Protein AF-A0A3N5NE00-F1 (afdb_monomer)

Solvent-accessible surface area (backbone atoms only — not comparable to full-atom values): 6189 Å² total; per-residue (Å²): 75,36,33,49,31,35,40,24,21,35,95,87,64,49,77,67,48,72,54,71,51,77,25,87,43,70,67,52,38,57,53,45,51,55,49,60,69,65,36,59,68,59,32,58,74,59,62,31,51,66,44,77,38,76,94,68,38,46,44,42,49,76,44,86,46,63,55,96,91,61,56,55,30,37,43,35,44,40,86,89,49,75,46,78,43,73,70,85,56,67,68,56,53,58,49,51,52,56,50,47,76,70,36,75,92,73,104

Sequence (107 aa):
MYTAKFVYRNESGKRIGTSSETYNSVEGYQTGIAAVISNMANIASHQGKVKHLPDTDLFSVTLKCHDKEGELYFLSLARDRITLSSYSDDGIRNMVERWTDSEPALV

Mean predicted aligned error: 4.24 Å

pLDDT: mean 94.71, std 4.02, range [66.25, 98.44]

Secondary structure (DSSP, 8-state):
-EEEEEEEE-TT--EEEEEEEEESSHHHHHHHHHHHHT-HHHHHHHTSEEEE-GGG-EEEEEEEEE-SS--EEEEEEETTEEEEES---HHHHHHHHHHHHH-GGG-

Foldseek 3Di:
DKKWKKFFAAPVRDTQDIDIDDDPDPVCVVVVVVVVQPPVVVCVVSNGHMDIDPVPMKDKDKDWDADPVGQTWIWIDMDQDIDIDRDDDVVVVVVVVVVLVVDPVND

Nearest PDB structures (foldseek):
  2j3w-assembly1_C  TM=2.068E-01  e=1.007E+00  Mus musculus
  9asp-assembly1_B  TM=2.207E-01  e=2.683E+00  Homo sapiens
  8jx3-assembly1_F  TM=2.278E-01  e=6.752E+00  Staphylococcus aureus

Radius of gyration: 19.29 Å; Cα contacts (8 Å, |Δi|>4): 161; chains: 1; bounding box: 42×23×48 Å

Structure (mmCIF, N/CA/C/O backbone):
data_AF-A0A3N5NE00-F1
#
_entry.id   AF-A0A3N5NE00-F1
#
loop_
_atom_site.group_PDB
_atom_site.id
_atom_site.type_symbol
_atom_site.label_atom_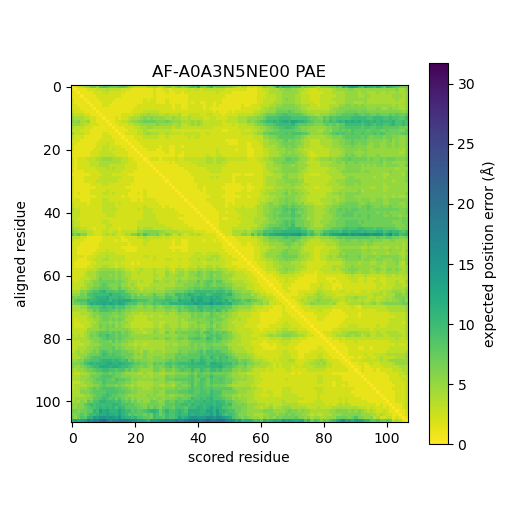id
_atom_site.label_alt_id
_atom_site.label_comp_id
_atom_site.label_asym_id
_atom_site.label_entity_id
_atom_site.label_seq_id
_atom_site.pdbx_PDB_ins_code
_atom_site.Cartn_x
_atom_site.Cartn_y
_atom_site.Cartn_z
_atom_site.occupancy
_atom_site.B_iso_or_equiv
_atom_site.auth_seq_id
_atom_site.auth_comp_id
_atom_site.auth_asym_id
_atom_site.auth_atom_id
_atom_site.pdbx_PDB_model_num
ATOM 1 N N . MET A 1 1 ? -2.641 6.438 3.137 1.00 90.75 1 MET A N 1
ATOM 2 C CA . MET A 1 1 ? -1.267 6.488 2.598 1.00 90.75 1 MET A CA 1
ATOM 3 C C . MET A 1 1 ? -1.133 5.410 1.536 1.00 90.75 1 MET A C 1
ATOM 5 O O . MET A 1 1 ? -1.615 4.304 1.760 1.00 90.75 1 MET A O 1
ATOM 9 N N . TYR A 1 2 ? -0.518 5.735 0.401 1.00 95.00 2 TYR A N 1
ATOM 10 C CA . TYR A 1 2 ? -0.359 4.843 -0.750 1.00 95.00 2 TYR A CA 1
ATOM 11 C C . TYR A 1 2 ? 1.122 4.779 -1.118 1.00 95.00 2 TYR A C 1
ATOM 13 O O . TYR A 1 2 ? 1.688 5.801 -1.490 1.00 95.00 2 TYR A O 1
ATOM 21 N N . THR A 1 3 ? 1.763 3.619 -1.012 1.00 97.19 3 THR A N 1
ATOM 22 C CA . THR A 1 3 ? 3.176 3.444 -1.365 1.00 97.19 3 THR A CA 1
ATOM 23 C C . THR A 1 3 ? 3.301 2.550 -2.588 1.00 97.19 3 THR A C 1
ATOM 25 O O . THR A 1 3 ? 3.074 1.343 -2.498 1.00 97.19 3 THR A O 1
ATOM 28 N N . ALA A 1 4 ? 3.717 3.143 -3.706 1.00 97.94 4 ALA A N 1
ATOM 29 C CA . ALA A 1 4 ? 4.003 2.433 -4.944 1.00 97.94 4 ALA A CA 1
ATOM 30 C C . ALA A 1 4 ? 5.423 1.848 -4.922 1.00 97.94 4 ALA A C 1
ATOM 32 O O . ALA A 1 4 ? 6.372 2.509 -4.481 1.00 97.94 4 ALA A O 1
ATOM 33 N N . LYS A 1 5 ? 5.589 0.615 -5.403 1.00 98.12 5 LYS A N 1
ATOM 34 C CA . LYS A 1 5 ? 6.880 -0.074 -5.520 1.00 98.12 5 LYS A CA 1
ATOM 35 C C . LYS A 1 5 ? 7.264 -0.270 -6.979 1.00 98.12 5 LYS A C 1
ATOM 37 O O . LYS A 1 5 ? 6.462 -0.702 -7.804 1.00 98.12 5 LYS A O 1
ATOM 42 N N . PHE A 1 6 ? 8.530 -0.021 -7.291 1.00 98.31 6 PHE A N 1
ATOM 43 C CA . PHE A 1 6 ? 9.060 -0.154 -8.641 1.00 98.31 6 PHE A CA 1
ATOM 44 C C . PHE A 1 6 ? 10.331 -0.989 -8.646 1.00 98.31 6 PHE A C 1
ATOM 46 O O . PHE A 1 6 ? 11.130 -0.978 -7.705 1.00 98.31 6 PHE A O 1
ATOM 53 N N . VAL A 1 7 ? 10.540 -1.691 -9.753 1.00 97.94 7 VAL A N 1
ATOM 54 C CA . VAL A 1 7 ? 11.758 -2.447 -10.020 1.00 97.94 7 VAL A CA 1
ATOM 55 C C . VAL A 1 7 ? 12.343 -2.026 -11.356 1.00 97.94 7 VAL A C 1
ATOM 57 O O . VAL A 1 7 ? 11.618 -1.868 -12.334 1.00 97.94 7 VAL A O 1
ATOM 60 N N . TYR A 1 8 ? 13.663 -1.895 -11.400 1.00 97.81 8 TYR A N 1
ATOM 61 C CA . TYR A 1 8 ? 14.417 -1.705 -12.632 1.00 97.81 8 TYR A CA 1
ATOM 62 C C . TYR A 1 8 ? 15.047 -3.037 -13.021 1.00 97.81 8 TYR A C 1
ATOM 64 O O . TYR A 1 8 ? 15.645 -3.720 -12.177 1.00 97.81 8 TYR A O 1
ATOM 72 N N . ARG A 1 9 ? 14.892 -3.435 -14.285 1.00 96.94 9 ARG A N 1
ATOM 73 C CA . ARG A 1 9 ? 15.423 -4.692 -14.827 1.00 96.94 9 ARG A CA 1
ATOM 74 C C . ARG A 1 9 ? 16.237 -4.450 -16.089 1.00 96.94 9 ARG A C 1
ATOM 76 O O . ARG A 1 9 ? 15.874 -3.606 -16.901 1.00 96.94 9 ARG A O 1
ATOM 83 N N . ASN A 1 10 ? 17.314 -5.205 -16.257 1.00 94.94 10 ASN A N 1
ATOM 84 C CA . ASN A 1 10 ? 18.101 -5.178 -17.489 1.00 94.94 10 ASN A CA 1
ATOM 85 C C . ASN A 1 10 ? 17.404 -5.978 -18.611 1.00 94.94 10 ASN A C 1
ATOM 87 O O . ASN A 1 10 ? 16.320 -6.535 -18.421 1.00 94.94 10 ASN A O 1
ATOM 91 N N . GLU A 1 11 ? 18.054 -6.080 -19.771 1.00 93.25 11 GLU A N 1
ATOM 92 C CA . GLU A 1 11 ? 17.539 -6.820 -20.932 1.00 93.25 11 GLU A CA 1
ATOM 93 C C . GLU A 1 11 ? 17.335 -8.318 -20.670 1.00 93.25 11 GLU A C 1
ATOM 95 O O . GLU A 1 11 ? 16.397 -8.904 -21.202 1.00 93.25 11 GLU A O 1
ATOM 100 N N . SER A 1 12 ? 18.139 -8.930 -19.792 1.00 94.12 12 SER A N 1
ATOM 101 C CA . SER A 1 12 ? 17.963 -10.332 -19.386 1.00 94.12 12 SER A CA 1
ATOM 102 C C . SER A 1 12 ? 16.884 -10.537 -18.315 1.00 94.12 12 SER A C 1
ATOM 104 O O . SER A 1 12 ? 16.683 -11.652 -17.838 1.00 94.12 12 SER A O 1
ATOM 106 N N . GLY A 1 13 ? 16.191 -9.472 -17.898 1.00 93.31 13 GLY A N 1
ATOM 107 C CA . GLY A 1 13 ? 15.158 -9.512 -16.864 1.00 93.31 13 GLY A CA 1
ATOM 108 C C . GLY A 1 13 ? 15.694 -9.549 -15.429 1.00 93.31 13 GLY A C 1
ATOM 109 O O . GLY A 1 13 ? 14.900 -9.565 -14.479 1.00 93.31 13 GLY A O 1
ATOM 110 N N . LYS A 1 14 ? 17.015 -9.510 -15.226 1.00 96.00 14 LYS A N 1
ATOM 111 C CA . LYS A 1 14 ? 17.639 -9.418 -13.901 1.00 96.00 14 LYS A CA 1
ATOM 112 C C . LYS A 1 14 ? 17.293 -8.076 -13.261 1.00 96.00 14 LYS A C 1
ATOM 114 O O . LYS A 1 14 ? 17.400 -7.028 -13.891 1.00 96.00 14 LYS A O 1
ATOM 119 N N . ARG A 1 15 ? 16.915 -8.101 -11.979 1.00 96.88 15 ARG A N 1
ATOM 120 C CA . ARG A 1 15 ? 16.733 -6.887 -11.172 1.00 96.88 15 ARG A CA 1
ATOM 121 C C . ARG A 1 15 ? 18.074 -6.173 -10.989 1.00 96.88 15 ARG A C 1
ATOM 123 O O . ARG A 1 15 ? 19.021 -6.778 -10.494 1.00 96.88 15 ARG A O 1
ATOM 130 N N . ILE A 1 16 ? 18.105 -4.890 -11.328 1.00 96.69 16 ILE A N 1
ATOM 131 C CA . ILE A 1 16 ? 19.278 -4.007 -11.217 1.00 96.69 16 ILE A CA 1
ATOM 132 C C . ILE A 1 16 ? 19.024 -2.783 -10.328 1.00 96.69 16 ILE A C 1
ATOM 134 O O . ILE A 1 16 ? 19.957 -2.068 -9.989 1.00 96.69 16 ILE A O 1
ATOM 138 N N . GLY A 1 17 ? 17.777 -2.557 -9.907 1.00 96.31 17 GLY A N 1
ATOM 139 C CA . GLY A 1 17 ? 17.431 -1.479 -8.986 1.00 96.31 17 GLY A CA 1
ATOM 140 C C . GLY A 1 17 ? 15.989 -1.560 -8.501 1.00 96.31 17 GLY A C 1
ATOM 141 O O . GLY A 1 17 ? 15.192 -2.360 -9.002 1.00 96.31 17 GLY A O 1
ATOM 142 N N . THR A 1 18 ? 15.659 -0.722 -7.524 1.00 97.25 18 THR A N 1
ATOM 143 C CA . THR A 1 18 ? 14.307 -0.553 -6.976 1.00 97.25 18 THR A CA 1
ATOM 144 C C . THR A 1 18 ? 14.096 0.895 -6.565 1.00 97.25 18 THR A C 1
ATOM 146 O O . THR A 1 18 ? 15.036 1.534 -6.101 1.00 97.25 18 THR A O 1
ATOM 149 N N . SER A 1 19 ? 12.861 1.377 -6.645 1.00 96.88 19 SER A N 1
ATOM 150 C CA . SER A 1 19 ? 12.443 2.633 -6.019 1.00 96.88 19 SER A CA 1
ATOM 151 C C . SER A 1 19 ? 11.066 2.467 -5.382 1.00 96.88 19 SER A C 1
ATOM 153 O O . SER A 1 19 ? 10.350 1.494 -5.637 1.00 96.88 19 SER A O 1
ATOM 155 N N . SER A 1 20 ? 10.696 3.407 -4.519 1.00 97.56 20 SER A N 1
ATOM 156 C CA . SER A 1 20 ? 9.341 3.502 -3.990 1.00 97.56 20 SER A CA 1
ATOM 157 C C . SER A 1 20 ? 8.966 4.947 -3.744 1.00 97.56 20 SER A C 1
ATOM 159 O O . SER A 1 20 ? 9.816 5.720 -3.311 1.00 97.56 20 SER A O 1
ATOM 161 N N . GLU A 1 21 ? 7.698 5.271 -3.949 1.00 97.50 21 GLU A N 1
ATOM 162 C CA . GLU A 1 21 ? 7.149 6.599 -3.686 1.00 97.50 21 GLU A CA 1
ATOM 163 C C . GLU A 1 21 ? 5.891 6.486 -2.837 1.00 97.50 21 GLU A C 1
ATOM 165 O O . GLU A 1 21 ? 5.156 5.502 -2.935 1.00 97.50 21 GLU A O 1
ATOM 170 N N . THR A 1 22 ? 5.664 7.487 -1.990 1.00 97.25 22 THR A N 1
ATOM 171 C CA . THR A 1 22 ? 4.522 7.535 -1.079 1.00 97.25 22 THR A CA 1
ATOM 172 C C . THR A 1 22 ? 3.654 8.737 -1.404 1.00 97.25 22 THR A C 1
ATOM 174 O O . THR A 1 22 ? 4.147 9.856 -1.527 1.00 97.25 22 THR A O 1
ATOM 177 N N . TYR A 1 23 ? 2.350 8.500 -1.477 1.00 96.69 23 TYR A N 1
ATOM 178 C CA . TYR A 1 23 ? 1.340 9.482 -1.825 1.00 96.69 23 TYR A CA 1
ATOM 179 C C . TYR A 1 23 ? 0.245 9.541 -0.761 1.00 96.69 23 TYR A C 1
ATOM 181 O O . TYR A 1 23 ? -0.081 8.554 -0.087 1.00 96.69 23 TYR A O 1
ATOM 189 N N . ASN A 1 24 ? -0.361 10.720 -0.646 1.00 94.75 24 ASN A N 1
ATOM 190 C CA . ASN A 1 24 ? -1.424 10.994 0.319 1.00 94.75 24 ASN A CA 1
ATOM 191 C C . ASN A 1 24 ? -2.834 10.880 -0.287 1.00 94.75 24 ASN A C 1
ATOM 193 O O . ASN A 1 24 ? -3.811 10.981 0.448 1.00 94.75 24 ASN A O 1
ATOM 197 N N . SER A 1 25 ? -2.954 10.616 -1.592 1.00 94.56 25 SER A N 1
ATOM 198 C CA . SER A 1 25 ? -4.228 10.407 -2.291 1.00 94.56 25 SER A CA 1
ATOM 199 C C . SER A 1 25 ? -4.121 9.306 -3.352 1.00 94.56 25 SER A C 1
ATOM 201 O O . SER A 1 25 ? -3.029 9.017 -3.845 1.00 94.56 25 SER A O 1
ATOM 203 N N . VAL A 1 26 ? -5.264 8.711 -3.716 1.00 94.56 26 VAL A N 1
ATOM 204 C CA . VAL A 1 26 ? -5.359 7.716 -4.804 1.00 94.56 26 VAL A CA 1
ATOM 205 C C . VAL A 1 26 ? -4.965 8.339 -6.142 1.00 94.56 26 VAL A C 1
ATOM 207 O O . VAL A 1 26 ? -4.203 7.748 -6.899 1.00 94.56 26 VAL A O 1
ATOM 210 N N . GLU A 1 27 ? -5.443 9.552 -6.416 1.00 97.50 27 GLU A N 1
ATOM 211 C CA . GLU A 1 27 ? -5.129 10.287 -7.645 1.00 97.50 27 GLU A CA 1
ATOM 212 C C . GLU A 1 27 ? -3.626 10.579 -7.763 1.00 97.50 27 GLU A C 1
ATOM 214 O O . GLU A 1 27 ? -3.022 10.350 -8.813 1.00 97.50 27 GLU A O 1
ATOM 219 N N . GLY A 1 28 ? -2.999 11.022 -6.664 1.00 97.50 28 GLY A N 1
ATOM 220 C CA . GLY A 1 28 ? -1.557 11.247 -6.602 1.00 97.50 28 GLY A CA 1
ATOM 221 C C . 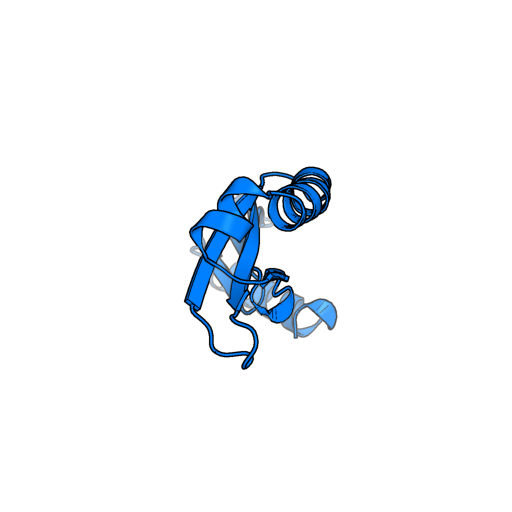GLY A 1 28 ? -0.769 9.954 -6.796 1.00 97.50 28 GLY A C 1
ATOM 222 O O . GLY A 1 28 ? 0.231 9.955 -7.504 1.00 97.50 28 GLY A O 1
ATOM 223 N N . TYR A 1 29 ? -1.257 8.841 -6.244 1.00 97.75 29 TYR A N 1
ATOM 224 C CA . TYR A 1 29 ? -0.695 7.511 -6.472 1.00 97.75 29 TYR A CA 1
ATOM 225 C C . TYR A 1 29 ? -0.745 7.099 -7.948 1.00 97.75 29 TYR A C 1
ATOM 227 O O . TYR A 1 29 ? 0.281 6.719 -8.511 1.00 97.75 29 TYR A O 1
ATOM 235 N N . GLN A 1 30 ? -1.898 7.238 -8.603 1.00 97.56 30 GLN A N 1
ATOM 236 C CA . GLN A 1 30 ? -2.056 6.882 -10.015 1.00 97.56 30 GLN A CA 1
ATOM 237 C C . GLN A 1 30 ? -1.186 7.760 -10.926 1.00 97.56 30 GLN A C 1
ATOM 239 O O . GLN A 1 30 ? -0.450 7.250 -11.774 1.00 97.56 30 GLN A O 1
ATOM 244 N N . THR A 1 31 ? -1.224 9.077 -10.718 1.00 98.25 31 THR A N 1
ATOM 245 C CA . THR A 1 31 ? -0.457 10.041 -11.521 1.00 98.25 31 THR A CA 1
ATOM 246 C C . THR A 1 31 ? 1.046 9.903 -11.278 1.00 98.25 31 THR A C 1
ATOM 248 O O . THR A 1 31 ? 1.839 9.928 -12.218 1.00 98.25 31 THR A O 1
ATOM 251 N N . GLY A 1 32 ? 1.450 9.703 -10.023 1.00 98.06 32 GLY A N 1
ATOM 252 C CA . GLY A 1 32 ? 2.841 9.512 -9.631 1.00 98.06 32 GLY A CA 1
ATOM 253 C C . GLY A 1 32 ? 3.454 8.242 -10.217 1.00 98.06 32 GLY A C 1
ATOM 254 O O . GLY A 1 32 ? 4.561 8.292 -10.745 1.00 98.06 32 GLY A O 1
ATOM 255 N N . ILE A 1 33 ? 2.710 7.128 -10.252 1.00 98.44 33 ILE A N 1
ATOM 256 C CA . ILE A 1 33 ? 3.148 5.907 -10.948 1.00 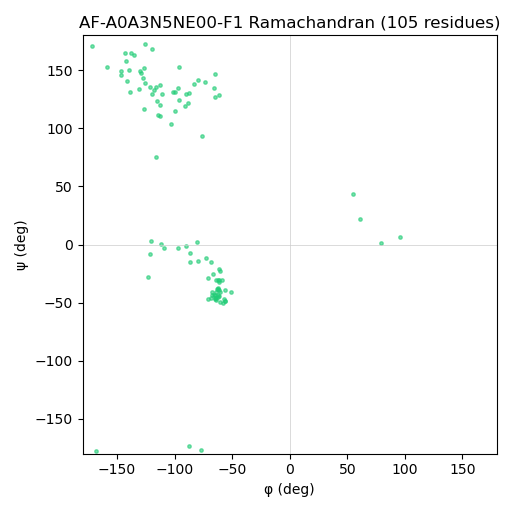98.44 33 ILE A CA 1
ATOM 257 C C . ILE A 1 33 ? 3.467 6.190 -12.417 1.00 98.44 33 ILE A C 1
ATOM 259 O O . ILE A 1 33 ? 4.536 5.802 -12.896 1.00 98.44 33 ILE A O 1
ATOM 263 N N . ALA A 1 34 ? 2.572 6.882 -13.127 1.00 98.25 34 ALA A N 1
ATOM 264 C CA . ALA A 1 34 ? 2.796 7.239 -14.526 1.00 98.25 34 ALA A CA 1
ATOM 265 C C . ALA A 1 34 ? 4.033 8.140 -14.696 1.00 98.25 34 ALA A C 1
ATOM 267 O O . ALA A 1 34 ? 4.822 7.941 -15.627 1.00 98.25 34 ALA A O 1
ATOM 268 N N . ALA A 1 35 ? 4.244 9.081 -13.770 1.00 98.06 35 ALA A N 1
ATOM 269 C CA . ALA A 1 35 ? 5.408 9.961 -13.763 1.00 98.06 35 ALA A CA 1
ATOM 270 C C . ALA A 1 35 ? 6.723 9.192 -13.545 1.00 98.06 35 ALA A C 1
ATOM 272 O O . ALA A 1 35 ? 7.676 9.394 -14.298 1.00 98.06 35 ALA A O 1
ATOM 273 N N . VAL A 1 36 ? 6.773 8.265 -12.581 1.00 97.56 36 VAL A N 1
ATOM 274 C CA . VAL A 1 36 ? 7.955 7.421 -12.322 1.00 97.56 36 VAL A CA 1
ATOM 275 C C . VAL A 1 36 ? 8.276 6.541 -13.523 1.00 97.56 36 VAL A C 1
ATOM 277 O O . VAL A 1 36 ? 9.434 6.458 -13.931 1.00 97.56 36 VAL A O 1
ATOM 280 N N . ILE A 1 37 ? 7.259 5.910 -14.118 1.00 97.25 37 ILE A N 1
ATOM 281 C CA . ILE A 1 37 ? 7.434 5.062 -15.305 1.00 97.25 37 ILE A CA 1
ATOM 282 C C . ILE A 1 37 ? 7.986 5.866 -16.489 1.00 97.25 37 ILE A C 1
ATOM 284 O O . ILE A 1 37 ? 8.749 5.330 -17.288 1.00 97.25 37 ILE A O 1
ATOM 288 N N . SER A 1 38 ? 7.641 7.149 -16.583 1.00 97.38 38 SER A N 1
ATOM 289 C CA . SER A 1 38 ? 8.082 8.041 -17.661 1.00 97.38 38 SER A CA 1
ATOM 290 C C . SER A 1 38 ? 9.393 8.778 -17.350 1.00 97.38 38 SER A C 1
ATOM 292 O O . SER A 1 38 ? 9.879 9.550 -18.179 1.00 97.38 38 SER A O 1
ATOM 294 N N . ASN A 1 39 ? 9.991 8.572 -16.170 1.00 97.12 39 ASN A N 1
ATOM 295 C CA . ASN A 1 39 ? 11.197 9.282 -15.755 1.00 97.12 39 ASN A CA 1
ATOM 296 C C . ASN A 1 39 ? 12.445 8.728 -16.462 1.00 97.12 39 ASN A C 1
ATOM 298 O O . ASN A 1 39 ? 13.111 7.798 -15.993 1.00 97.12 39 ASN A O 1
ATOM 302 N N . MET A 1 40 ? 12.793 9.356 -17.585 1.00 95.88 40 MET A N 1
ATOM 303 C CA . MET A 1 40 ? 13.926 8.944 -18.410 1.00 95.88 40 MET A CA 1
ATOM 304 C C . MET A 1 40 ? 15.285 9.066 -17.716 1.00 95.88 40 MET A C 1
ATOM 306 O O . MET A 1 40 ? 16.170 8.256 -17.988 1.00 95.88 40 MET A O 1
ATOM 310 N N . ALA A 1 41 ? 15.457 10.027 -16.804 1.00 96.50 41 ALA A N 1
ATOM 311 C CA . ALA A 1 41 ? 16.711 10.192 -16.071 1.00 96.50 41 ALA A CA 1
ATOM 312 C C . ALA A 1 41 ? 16.971 8.996 -15.142 1.00 96.50 41 ALA A C 1
ATOM 314 O O . ALA A 1 41 ? 18.077 8.450 -15.129 1.00 96.50 41 ALA A O 1
ATOM 315 N N . ASN A 1 42 ? 15.940 8.529 -14.433 1.00 94.25 42 ASN A N 1
ATOM 316 C CA . ASN A 1 42 ? 16.038 7.344 -13.580 1.00 94.25 42 ASN A CA 1
ATOM 317 C C . ASN A 1 42 ? 16.251 6.071 -14.411 1.00 94.25 42 ASN A C 1
ATOM 319 O O . ASN A 1 42 ? 17.112 5.259 -14.078 1.00 94.25 42 ASN A O 1
ATOM 323 N N . ILE A 1 43 ? 15.515 5.916 -15.517 1.00 94.94 43 ILE A N 1
ATOM 324 C CA . ILE A 1 43 ? 15.666 4.788 -16.455 1.00 94.94 43 ILE A CA 1
ATOM 325 C C . ILE A 1 43 ? 17.104 4.696 -16.981 1.00 94.94 43 ILE A C 1
ATOM 327 O O . ILE A 1 43 ? 17.714 3.626 -16.924 1.00 94.94 43 ILE A O 1
ATOM 331 N N . ALA A 1 44 ? 17.668 5.816 -17.445 1.00 94.81 44 ALA A N 1
ATOM 332 C CA . ALA A 1 44 ? 19.039 5.878 -17.945 1.00 94.81 44 ALA A CA 1
ATOM 333 C C . ALA A 1 44 ? 20.067 5.589 -16.841 1.00 94.81 44 ALA A C 1
ATOM 335 O O . ALA A 1 44 ? 20.987 4.802 -17.053 1.00 94.81 44 ALA A O 1
ATOM 336 N N . SER A 1 45 ? 19.874 6.159 -15.647 1.00 95.69 45 SER A N 1
ATOM 337 C CA . SER A 1 45 ? 20.768 5.953 -14.498 1.00 95.69 45 SER A CA 1
ATOM 338 C C . SER A 1 45 ? 20.805 4.494 -14.046 1.00 95.69 45 SER A C 1
ATOM 340 O O . SER A 1 45 ? 21.864 3.975 -13.700 1.00 95.69 45 SER A O 1
ATOM 342 N N . HIS A 1 46 ? 19.662 3.807 -14.085 1.00 94.75 46 HIS A N 1
ATOM 343 C CA . HIS A 1 46 ? 19.590 2.386 -13.766 1.00 94.75 46 HIS A CA 1
ATOM 344 C C . HIS A 1 46 ? 20.039 1.478 -14.914 1.00 94.75 46 HIS A C 1
ATOM 346 O O . HIS A 1 46 ? 20.276 0.305 -14.652 1.00 94.75 46 HIS A O 1
ATOM 352 N N . GLN A 1 47 ? 20.165 1.981 -16.148 1.00 92.88 47 GLN A N 1
ATOM 353 C CA . GLN A 1 47 ? 20.481 1.191 -17.347 1.00 92.88 47 GLN A CA 1
ATOM 354 C C . GLN A 1 47 ? 19.498 0.026 -17.563 1.00 92.88 47 GLN A C 1
ATOM 356 O O . GLN A 1 47 ? 19.880 -1.107 -17.862 1.00 92.88 47 GLN A O 1
ATOM 361 N N . GLY A 1 48 ? 18.202 0.285 -17.379 1.00 91.19 48 GLY A N 1
ATOM 362 C CA . GLY A 1 48 ? 17.187 -0.746 -17.564 1.00 91.19 48 GLY A CA 1
ATOM 363 C C . GLY A 1 48 ? 15.764 -0.224 -17.583 1.00 91.19 48 GLY A C 1
ATOM 364 O O . GLY A 1 48 ? 15.509 0.971 -17.496 1.00 91.19 48 GLY A O 1
ATOM 365 N N . LYS A 1 49 ? 14.815 -1.150 -17.701 1.00 95.44 49 LYS A N 1
ATOM 366 C CA . LYS A 1 49 ? 13.386 -0.855 -17.789 1.00 95.44 49 LYS A CA 1
ATOM 367 C C . LYS A 1 49 ? 12.769 -0.827 -16.400 1.00 95.44 49 LYS A C 1
ATOM 369 O O . LYS A 1 49 ? 12.935 -1.774 -15.628 1.00 95.44 49 LYS A O 1
ATOM 374 N N . VAL A 1 50 ? 12.037 0.240 -16.110 1.00 97.69 50 VAL A N 1
ATOM 375 C CA . VAL A 1 50 ? 11.221 0.359 -14.903 1.00 97.69 50 VAL A CA 1
ATOM 376 C C . VAL A 1 50 ? 9.908 -0.406 -15.072 1.00 97.69 50 VAL A C 1
ATOM 378 O O . VAL A 1 50 ? 9.310 -0.419 -16.147 1.00 97.69 50 VAL A O 1
ATOM 381 N N . LYS A 1 51 ? 9.457 -1.061 -14.004 1.00 97.12 51 LYS A N 1
ATOM 382 C CA . LYS A 1 51 ? 8.144 -1.701 -13.909 1.00 97.12 51 LYS A CA 1
ATOM 383 C C . LYS A 1 51 ? 7.547 -1.427 -12.532 1.00 97.12 51 LYS A C 1
ATOM 385 O O . LYS A 1 51 ? 8.215 -1.639 -11.520 1.00 97.12 51 LYS A O 1
ATOM 390 N N . HIS A 1 52 ? 6.291 -0.997 -12.507 1.00 98.19 52 HIS A N 1
ATOM 391 C CA . HIS A 1 52 ? 5.483 -0.906 -11.290 1.00 98.19 52 HIS A CA 1
ATOM 392 C C . HIS A 1 52 ? 5.054 -2.305 -10.815 1.00 98.19 52 HIS A C 1
ATOM 394 O O . HIS A 1 52 ? 4.751 -3.181 -11.630 1.00 98.19 52 HIS A O 1
ATOM 400 N N . LEU A 1 53 ? 5.089 -2.532 -9.502 1.00 97.31 53 LEU A N 1
ATOM 401 C CA . LEU A 1 53 ? 4.779 -3.803 -8.848 1.00 97.31 53 LEU A CA 1
ATOM 402 C C . LEU A 1 53 ? 3.544 -3.663 -7.937 1.00 97.31 53 LEU A C 1
ATOM 404 O O . LEU A 1 53 ? 3.700 -3.660 -6.712 1.00 97.31 53 LEU A O 1
ATOM 408 N N . PRO A 1 54 ? 2.323 -3.606 -8.505 1.00 94.94 54 PRO A N 1
ATOM 409 C CA . PRO A 1 54 ? 1.091 -3.369 -7.745 1.00 94.94 54 PRO A CA 1
ATOM 410 C C . PRO A 1 54 ? 0.847 -4.417 -6.652 1.00 94.94 54 PRO A C 1
ATOM 412 O O . PRO A 1 54 ? 0.328 -4.103 -5.583 1.00 94.94 54 PRO A O 1
ATOM 415 N N . ASP A 1 55 ? 1.296 -5.657 -6.859 1.00 93.31 55 ASP A N 1
ATOM 416 C CA . ASP A 1 55 ? 1.165 -6.737 -5.873 1.00 93.31 55 ASP A CA 1
ATOM 417 C C . ASP A 1 55 ? 2.017 -6.529 -4.615 1.00 93.31 55 ASP A C 1
ATOM 419 O O . ASP A 1 55 ? 1.792 -7.170 -3.594 1.00 93.31 55 ASP A O 1
ATOM 423 N N . THR A 1 56 ? 2.983 -5.614 -4.675 1.00 94.38 56 THR A N 1
ATOM 424 C CA . THR A 1 56 ? 3.859 -5.266 -3.548 1.00 94.38 56 THR A CA 1
ATOM 425 C C . THR A 1 56 ? 3.612 -3.863 -3.006 1.00 94.38 56 THR A C 1
ATOM 427 O O . THR A 1 56 ? 4.291 -3.436 -2.071 1.00 94.38 56 THR A O 1
ATOM 430 N N . ASP A 1 57 ? 2.654 -3.143 -3.587 1.00 95.94 57 ASP A N 1
ATOM 431 C CA . ASP A 1 57 ? 2.251 -1.840 -3.085 1.00 95.94 57 ASP A CA 1
ATOM 432 C C . ASP A 1 57 ? 1.625 -1.963 -1.701 1.00 95.94 57 ASP A C 1
ATOM 434 O O . ASP A 1 57 ? 0.945 -2.947 -1.378 1.00 95.94 57 ASP A O 1
ATOM 438 N N . LEU A 1 58 ? 1.859 -0.930 -0.895 1.00 94.44 58 LEU A N 1
ATOM 439 C CA . LEU A 1 58 ? 1.352 -0.840 0.464 1.00 94.44 58 LEU A CA 1
ATOM 440 C C . LEU A 1 58 ? 0.300 0.256 0.534 1.00 94.44 58 LEU A C 1
ATOM 442 O O . LEU A 1 58 ? 0.538 1.397 0.139 1.00 94.44 58 LEU A O 1
ATOM 446 N N . PHE A 1 59 ? -0.843 -0.091 1.103 1.00 92.56 59 PHE A N 1
ATOM 447 C CA . PHE A 1 59 ? -1.919 0.838 1.393 1.00 92.56 59 PHE A CA 1
ATOM 448 C C . PHE A 1 59 ? -2.181 0.785 2.884 1.00 92.56 59 PHE A C 1
ATOM 450 O O . PHE A 1 59 ? -2.211 -0.303 3.460 1.00 92.56 59 PHE A O 1
ATOM 457 N N . SER A 1 60 ? -2.336 1.948 3.507 1.00 91.38 60 SER A N 1
ATOM 458 C CA . SER A 1 60 ? -2.795 2.015 4.887 1.00 91.38 60 SER A CA 1
ATOM 459 C C . SER A 1 60 ? -3.742 3.180 5.126 1.00 91.38 60 SER A C 1
ATOM 461 O O . SER A 1 60 ? -3.549 4.292 4.616 1.00 91.38 60 SER A O 1
ATOM 463 N N . VAL A 1 61 ? -4.766 2.918 5.929 1.00 92.94 61 VAL A N 1
ATOM 464 C CA . VAL A 1 61 ? -5.699 3.909 6.462 1.00 92.94 61 VAL A CA 1
ATOM 465 C C . VAL A 1 61 ? -5.810 3.677 7.959 1.00 92.94 61 VAL A C 1
ATOM 467 O O . VAL A 1 61 ? -5.973 2.544 8.395 1.00 92.94 61 VAL A O 1
ATOM 470 N N . THR A 1 62 ? -5.736 4.752 8.740 1.00 94.75 62 THR A N 1
ATOM 471 C CA . THR A 1 62 ? -6.013 4.713 10.177 1.00 94.75 62 THR A CA 1
ATOM 472 C C . THR A 1 62 ? -7.282 5.500 10.445 1.00 94.75 62 THR A C 1
ATOM 474 O O . THR A 1 62 ? -7.348 6.693 10.147 1.00 94.75 62 THR A O 1
ATOM 477 N N . LEU A 1 63 ? -8.278 4.825 11.003 1.00 95.19 63 LEU A N 1
ATOM 478 C CA . LEU A 1 63 ? -9.538 5.401 11.439 1.00 95.19 63 LEU A CA 1
ATOM 479 C C . LEU A 1 63 ? -9.464 5.684 12.937 1.00 95.19 63 LEU A C 1
ATOM 481 O O . LEU A 1 63 ? -9.003 4.848 13.713 1.00 95.19 63 LEU A O 1
ATOM 485 N N . LYS A 1 64 ? -9.928 6.868 13.334 1.00 96.75 64 LYS A N 1
ATOM 486 C CA . LYS A 1 64 ? -10.230 7.179 14.730 1.00 96.75 64 LYS A CA 1
ATOM 487 C C . LYS A 1 64 ? -11.692 6.825 14.971 1.00 96.75 64 LYS A C 1
ATOM 489 O O . LYS A 1 64 ? -12.569 7.409 14.336 1.00 96.75 64 LYS A O 1
ATOM 494 N N . CYS A 1 65 ? -11.935 5.902 15.885 1.00 95.88 65 CYS A N 1
ATOM 495 C CA . CYS A 1 65 ? -13.253 5.363 16.179 1.00 95.88 65 CYS A CA 1
ATOM 496 C C . CYS A 1 65 ? -13.636 5.639 17.638 1.00 95.88 65 CYS A C 1
ATOM 498 O O . CYS A 1 65 ? -12.805 6.067 18.442 1.00 95.88 65 CYS A O 1
ATOM 500 N N . HIS A 1 66 ? -14.907 5.410 17.958 1.00 94.75 66 HIS A N 1
ATOM 501 C CA . HIS A 1 66 ? -15.412 5.406 19.325 1.00 94.75 66 HIS A CA 1
ATOM 502 C C . HIS A 1 66 ? -16.415 4.269 19.506 1.00 94.75 66 HIS A C 1
ATOM 504 O O . HIS A 1 66 ? -17.048 3.839 18.535 1.00 94.75 66 HIS A O 1
ATOM 510 N N . ASP A 1 67 ? -16.509 3.739 20.719 1.00 93.56 67 ASP A N 1
ATOM 511 C CA . ASP A 1 67 ? -17.524 2.756 21.085 1.00 93.56 67 ASP A CA 1
ATOM 512 C C . ASP A 1 67 ? -18.816 3.465 21.557 1.00 93.56 67 ASP A C 1
ATOM 514 O O . ASP A 1 67 ? -18.954 4.686 21.433 1.00 93.56 67 ASP A O 1
ATOM 518 N N . LYS A 1 68 ? -19.797 2.705 22.062 1.00 90.88 68 LYS A N 1
ATOM 519 C CA . LYS A 1 68 ? -21.075 3.274 22.524 1.00 90.88 68 LYS A CA 1
ATOM 520 C C . LYS A 1 68 ? -20.930 4.081 23.813 1.00 90.88 68 LYS A C 1
ATOM 522 O O . LYS A 1 68 ? -21.701 5.017 24.010 1.00 90.88 68 LYS A O 1
ATOM 527 N N . GLU A 1 69 ? -19.955 3.735 24.647 1.00 91.44 69 GLU A N 1
ATOM 528 C CA . GLU A 1 69 ? -19.672 4.416 25.911 1.00 91.44 69 GLU A CA 1
ATOM 529 C C . GLU A 1 69 ? -18.735 5.629 25.725 1.00 91.44 69 GLU A C 1
ATOM 531 O O . GLU A 1 69 ? -18.549 6.432 26.640 1.00 91.44 69 GLU A O 1
ATOM 536 N N . GLY A 1 70 ? -18.196 5.820 24.514 1.00 92.12 70 GLY A N 1
ATOM 537 C CA . GLY A 1 70 ? -17.379 6.967 24.115 1.00 92.12 70 GLY A CA 1
ATOM 538 C C . GLY A 1 70 ? -15.867 6.746 24.221 1.00 92.12 70 GLY A C 1
ATOM 539 O O . GLY A 1 70 ? -15.096 7.686 24.006 1.00 92.12 70 GLY A O 1
ATOM 540 N N . GLU A 1 71 ? -15.425 5.527 24.520 1.00 95.38 71 GLU A N 1
ATOM 541 C CA . GLU A 1 71 ? -14.027 5.122 24.496 1.00 95.38 71 GLU A CA 1
ATOM 542 C C . GLU A 1 71 ? -13.453 5.256 23.083 1.00 95.38 71 GLU A C 1
ATOM 544 O O . GLU A 1 71 ? -14.007 4.751 22.105 1.00 95.38 71 GLU A O 1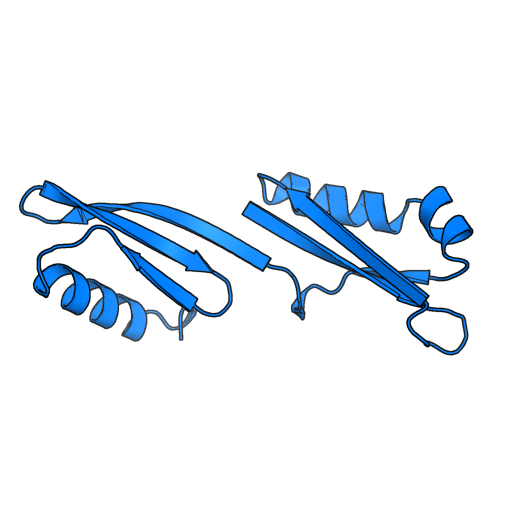
ATOM 549 N N . LEU A 1 72 ? -12.316 5.945 22.973 1.00 97.25 72 LEU A N 1
ATOM 550 C CA . LEU A 1 72 ? -11.623 6.154 21.709 1.00 97.25 72 LEU A CA 1
ATOM 551 C C . LEU A 1 72 ? -10.667 5.004 21.419 1.00 97.25 72 LEU A C 1
ATOM 553 O O . LEU A 1 72 ? -9.784 4.723 22.219 1.00 97.25 72 LEU A O 1
ATOM 557 N N . TYR A 1 73 ? -10.751 4.452 20.214 1.00 96.94 73 TYR A N 1
ATOM 558 C CA . TYR A 1 73 ? -9.803 3.462 19.711 1.00 96.94 73 TYR A CA 1
ATOM 559 C C . TYR A 1 73 ? -9.400 3.781 18.271 1.00 96.94 73 TYR A C 1
ATOM 561 O O . TYR A 1 73 ? -10.052 4.567 17.575 1.00 96.94 73 TYR A O 1
ATOM 569 N N . PHE A 1 74 ? -8.303 3.181 17.812 1.00 97.44 74 PHE A N 1
ATOM 570 C CA . PHE A 1 74 ? -7.828 3.337 16.440 1.00 97.44 74 PHE A CA 1
ATOM 571 C C . PHE A 1 74 ? -7.860 2.007 15.702 1.00 97.44 74 PHE A C 1
ATOM 573 O O . PHE A 1 74 ? -7.410 0.984 16.219 1.00 97.44 74 PHE A O 1
ATOM 580 N N . LEU A 1 75 ? -8.357 2.051 14.469 1.00 96.62 75 LEU A N 1
ATOM 581 C CA . LEU A 1 75 ? -8.357 0.920 13.554 1.00 96.62 75 LEU A CA 1
ATOM 582 C C . LEU A 1 75 ? -7.457 1.248 12.366 1.00 96.62 75 LEU A C 1
ATOM 584 O O . LEU A 1 75 ? -7.772 2.123 11.559 1.00 96.62 75 LEU A O 1
ATOM 588 N N . SER A 1 76 ? -6.331 0.555 12.256 1.00 95.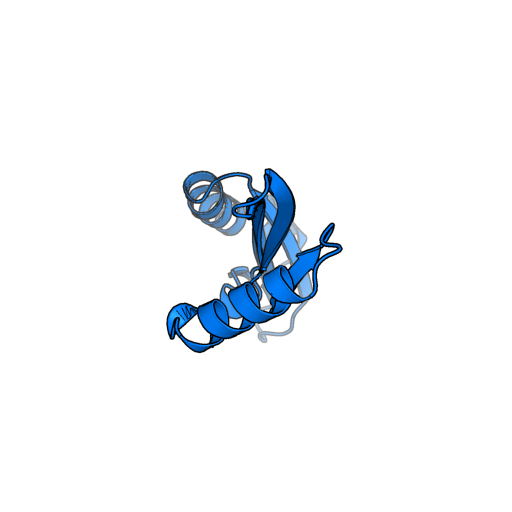31 76 SER A N 1
ATOM 589 C CA . SER A 1 76 ? -5.438 0.660 11.107 1.00 95.31 76 SER A CA 1
ATOM 590 C C . SER A 1 76 ? -5.671 -0.508 10.165 1.00 95.31 76 SER A C 1
ATOM 592 O O . SER A 1 76 ? -5.379 -1.650 10.508 1.00 95.31 76 SER A O 1
ATOM 594 N N . LEU A 1 77 ? -6.161 -0.213 8.966 1.00 93.25 77 LEU A N 1
ATOM 595 C CA . LEU A 1 77 ? -6.307 -1.174 7.885 1.00 93.25 77 LEU A CA 1
ATOM 596 C C . LEU A 1 77 ? -5.088 -1.061 6.981 1.00 93.25 77 LEU A C 1
ATOM 598 O O . LEU A 1 77 ? -4.782 0.025 6.482 1.00 93.25 77 LEU A O 1
ATOM 602 N N . ALA A 1 78 ? -4.403 -2.174 6.771 1.00 91.94 78 ALA A N 1
ATOM 603 C CA . ALA A 1 78 ? -3.371 -2.317 5.762 1.00 91.94 78 ALA A CA 1
ATOM 604 C C . ALA A 1 78 ? -3.680 -3.523 4.869 1.00 91.94 78 ALA A C 1
ATOM 606 O O . ALA A 1 78 ? -4.609 -4.278 5.131 1.00 91.94 78 ALA A O 1
ATOM 607 N N . ARG A 1 79 ? -2.903 -3.694 3.796 1.00 86.62 79 ARG A N 1
ATOM 608 C CA . ARG A 1 79 ? -3.143 -4.727 2.774 1.00 86.62 79 ARG A CA 1
ATOM 609 C C . ARG A 1 79 ?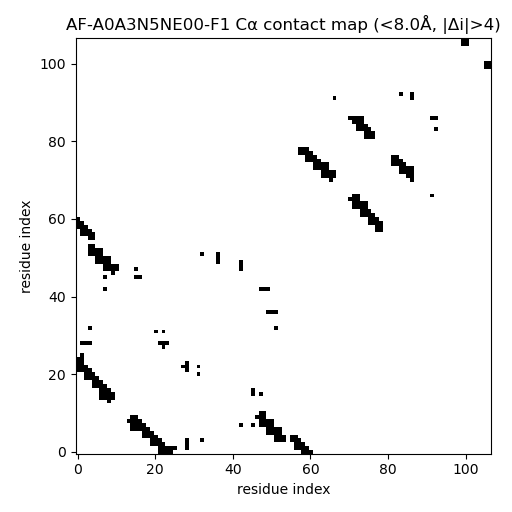 -3.341 -6.141 3.334 1.00 86.62 79 ARG A C 1
ATOM 611 O O . ARG A 1 79 ? -4.140 -6.888 2.794 1.00 86.62 79 ARG A O 1
ATOM 618 N N . ASP A 1 80 ? -2.552 -6.514 4.335 1.00 87.19 80 ASP A N 1
ATOM 619 C CA . ASP A 1 80 ? -2.432 -7.884 4.844 1.00 87.19 80 ASP A CA 1
ATOM 620 C C . ASP A 1 80 ? -2.809 -8.016 6.322 1.00 87.19 80 ASP A C 1
ATOM 622 O O . ASP A 1 80 ? -2.628 -9.077 6.917 1.00 87.19 80 ASP A O 1
ATOM 626 N N . ARG A 1 81 ? -3.250 -6.923 6.951 1.00 90.56 81 ARG A N 1
ATOM 627 C CA . ARG A 1 81 ? -3.508 -6.893 8.387 1.00 90.56 81 ARG A CA 1
ATOM 628 C C . ARG A 1 81 ? -4.457 -5.774 8.765 1.00 90.56 81 ARG A C 1
ATOM 630 O O . ARG A 1 81 ? -4.447 -4.691 8.177 1.00 90.56 81 ARG A O 1
ATOM 637 N N . ILE A 1 82 ? -5.159 -6.010 9.860 1.00 93.69 82 ILE A N 1
ATOM 638 C CA . ILE A 1 82 ? -5.917 -5.000 10.581 1.00 93.69 82 ILE A CA 1
ATOM 639 C C . ILE A 1 82 ? -5.336 -4.922 11.990 1.00 93.69 82 ILE A C 1
ATOM 641 O O . ILE A 1 82 ? -5.151 -5.941 12.653 1.00 93.69 82 ILE A O 1
ATOM 645 N N . THR A 1 83 ? -5.019 -3.712 12.437 1.00 95.44 83 THR A N 1
ATOM 646 C CA . THR A 1 83 ? -4.484 -3.459 13.775 1.00 95.44 83 THR A CA 1
ATOM 647 C C . THR A 1 83 ? -5.486 -2.631 14.559 1.00 95.44 83 THR A C 1
ATOM 649 O O . THR A 1 83 ? -5.837 -1.526 14.145 1.00 95.44 83 THR A O 1
ATOM 652 N N . LEU A 1 84 ? -5.902 -3.149 15.711 1.00 96.75 84 LEU A N 1
ATOM 653 C CA . LEU A 1 84 ? -6.696 -2.428 16.698 1.00 96.75 84 LEU A CA 1
ATOM 654 C C . LEU A 1 84 ? -5.776 -1.925 17.818 1.00 96.75 84 LEU A C 1
ATOM 656 O O . LEU A 1 84 ? -4.968 -2.690 18.346 1.00 96.75 84 LEU A O 1
ATOM 660 N N . SER A 1 85 ? -5.882 -0.649 18.185 1.00 97.06 85 SER A N 1
ATOM 661 C CA . SER A 1 85 ? -5.069 -0.053 19.250 1.00 97.06 85 SER A CA 1
ATOM 662 C C . SER A 1 85 ? -5.843 0.960 20.091 1.00 97.06 85 SER A C 1
ATOM 664 O O . SER A 1 85 ? -6.925 1.412 19.715 1.00 97.06 85 SER A O 1
ATOM 666 N N . SER A 1 86 ? -5.269 1.301 21.249 1.00 96.12 86 SER A N 1
ATOM 667 C CA . SER A 1 86 ? -5.831 2.250 22.222 1.00 96.12 86 SER A CA 1
ATOM 668 C C . SER A 1 86 ? -7.192 1.859 22.809 1.00 96.12 86 SER A C 1
ATOM 670 O O . SER A 1 86 ? -7.882 2.732 23.310 1.00 96.12 86 SER A O 1
ATOM 672 N N . TYR A 1 87 ? -7.550 0.574 22.784 1.00 95.81 87 TYR A N 1
ATOM 673 C CA . TYR A 1 87 ? -8.719 0.043 23.487 1.00 95.81 87 TYR A CA 1
ATOM 674 C C . TYR A 1 87 ? -8.317 -0.535 24.852 1.00 95.81 87 TYR A C 1
ATOM 676 O O . TYR A 1 87 ? -7.181 -0.982 25.039 1.00 95.81 87 TYR A O 1
ATOM 684 N N . SER A 1 88 ? -9.260 -0.532 25.783 1.00 94.31 88 SER A N 1
ATOM 685 C CA . SER A 1 88 ? -9.164 -1.085 27.133 1.00 94.31 88 SER A CA 1
ATOM 686 C C . SER A 1 88 ? -10.254 -2.119 27.412 1.00 94.31 88 SER A C 1
ATOM 688 O O . SER A 1 88 ? -10.007 -3.054 28.171 1.00 94.31 88 SER A O 1
ATOM 690 N N . ASP A 1 89 ? -11.413 -2.004 26.757 1.00 94.38 89 ASP A N 1
ATOM 691 C CA . ASP A 1 89 ? -12.481 -3.001 26.814 1.00 94.38 89 ASP A CA 1
ATOM 692 C C . ASP A 1 89 ? -12.313 -4.096 25.739 1.00 94.38 89 ASP A C 1
ATOM 694 O O . ASP A 1 89 ? -12.330 -3.836 24.531 1.00 94.38 89 ASP A O 1
ATOM 698 N N . ASP A 1 90 ? -12.225 -5.356 26.173 1.00 94.56 90 ASP A N 1
ATOM 699 C CA . ASP A 1 90 ? -12.223 -6.534 25.295 1.00 94.56 90 ASP A CA 1
ATOM 700 C C . ASP A 1 90 ? -13.520 -6.661 24.471 1.00 94.56 90 ASP A C 1
ATOM 702 O O . ASP A 1 90 ? -13.540 -7.293 23.409 1.00 94.56 90 ASP A O 1
ATOM 706 N N . GLY A 1 91 ? -14.614 -6.031 24.906 1.00 95.56 91 GLY A N 1
ATOM 707 C CA . GLY A 1 91 ? -15.841 -5.873 24.132 1.00 95.56 91 GLY A CA 1
ATOM 708 C C . GLY A 1 91 ? -15.608 -5.192 22.779 1.00 95.56 91 GLY A C 1
ATOM 709 O O . GLY A 1 91 ? -16.159 -5.644 21.768 1.00 95.56 91 GLY A O 1
ATOM 710 N N . ILE A 1 92 ? -14.733 -4.178 22.730 1.00 95.69 92 ILE A N 1
ATOM 711 C CA . ILE A 1 92 ? -14.350 -3.474 21.495 1.00 95.69 92 ILE A CA 1
ATOM 712 C C . ILE A 1 92 ? -13.622 -4.434 20.559 1.00 95.69 92 ILE A C 1
ATOM 714 O O . ILE A 1 92 ? -13.965 -4.533 19.379 1.00 95.69 92 ILE A O 1
ATOM 718 N N . ARG A 1 93 ? -12.661 -5.197 21.087 1.00 95.69 93 ARG A N 1
ATOM 719 C CA . ARG A 1 93 ? -11.926 -6.198 20.311 1.00 95.69 93 ARG A CA 1
ATOM 720 C C . ARG A 1 93 ? -12.864 -7.240 19.703 1.00 95.69 93 ARG A C 1
ATOM 722 O O . ARG A 1 93 ? -12.835 -7.444 18.493 1.00 95.69 93 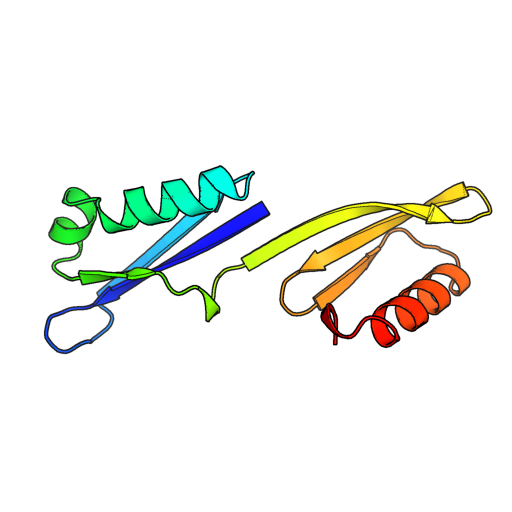ARG A O 1
ATOM 729 N N . ASN A 1 94 ? -13.746 -7.824 20.512 1.00 96.00 94 ASN A N 1
ATOM 730 C CA . ASN A 1 94 ? -14.710 -8.831 20.060 1.00 96.00 94 ASN A CA 1
ATOM 731 C C . ASN A 1 94 ? -15.699 -8.290 19.014 1.00 96.00 94 ASN A C 1
ATOM 733 O O . ASN A 1 94 ? -16.236 -9.044 18.202 1.00 96.00 94 ASN A O 1
ATOM 737 N N . MET A 1 95 ? -16.032 -7.000 19.072 1.00 95.12 95 MET A N 1
ATOM 738 C CA . MET A 1 95 ? -16.873 -6.350 18.067 1.00 95.12 95 MET A CA 1
ATOM 739 C C . MET A 1 95 ? -16.118 -6.189 16.744 1.00 95.12 95 MET A C 1
ATOM 741 O O . MET A 1 95 ? -16.670 -6.512 15.694 1.00 95.12 95 MET A O 1
ATOM 745 N N . VAL A 1 96 ? -14.872 -5.710 16.798 1.00 94.25 96 VAL A N 1
ATOM 746 C CA . VAL A 1 96 ? -14.035 -5.517 15.608 1.00 94.25 96 VAL A CA 1
ATOM 747 C C . VAL A 1 96 ? -13.739 -6.852 14.933 1.00 94.25 96 VAL A C 1
ATOM 749 O O . VAL A 1 96 ? -13.942 -6.942 13.730 1.00 94.25 96 VAL A O 1
ATOM 752 N N . GLU A 1 97 ? -13.358 -7.890 15.684 1.00 94.00 97 GLU A N 1
ATOM 753 C CA . GLU A 1 97 ? -13.109 -9.239 15.143 1.00 94.00 97 GLU A CA 1
ATOM 754 C C . GLU A 1 97 ? -14.349 -9.793 14.415 1.00 94.00 97 GLU A C 1
ATOM 756 O O . GLU A 1 97 ? -14.269 -10.223 13.267 1.00 94.00 97 GL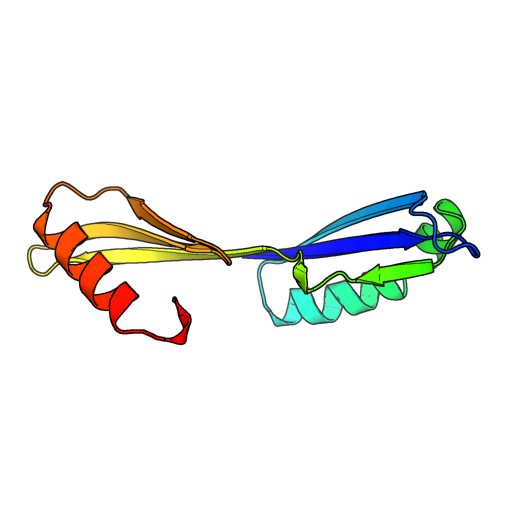U A O 1
ATOM 761 N N . ARG A 1 98 ? -15.539 -9.680 15.023 1.00 94.69 98 ARG A N 1
ATOM 762 C CA . ARG A 1 98 ? -16.791 -10.109 14.373 1.00 94.69 98 ARG A CA 1
ATOM 763 C C . ARG A 1 98 ? -17.100 -9.335 13.097 1.00 94.69 98 ARG A C 1
ATOM 765 O O . ARG A 1 98 ? -17.637 -9.907 12.153 1.00 94.69 98 ARG A O 1
ATOM 772 N N . TRP A 1 99 ? -16.806 -8.039 13.078 1.00 92.88 99 TRP A N 1
ATOM 773 C CA . TRP A 1 99 ? -16.979 -7.229 11.879 1.00 92.88 99 TRP A CA 1
ATOM 774 C C . TRP A 1 99 ? -15.984 -7.636 10.784 1.00 92.88 99 TRP A C 1
ATOM 776 O O . TRP A 1 99 ? -16.415 -7.844 9.650 1.00 92.88 99 TRP A O 1
ATOM 786 N N . THR A 1 100 ? -14.699 -7.819 11.113 1.00 92.62 100 THR A N 1
ATOM 787 C CA . THR A 1 100 ? -13.681 -8.239 10.136 1.00 92.62 100 THR A CA 1
ATOM 788 C C . THR A 1 100 ? -13.999 -9.599 9.529 1.00 92.62 100 THR A C 1
ATOM 790 O O . THR A 1 100 ? -13.900 -9.745 8.317 1.00 92.62 100 THR A O 1
ATOM 793 N N . ASP A 1 101 ? -14.475 -10.554 10.332 1.00 92.25 101 ASP A N 1
ATOM 794 C CA . ASP A 1 101 ? -14.866 -11.889 9.855 1.00 92.25 101 ASP A CA 1
ATOM 795 C C . ASP A 1 101 ? -16.095 -11.855 8.930 1.00 92.25 101 ASP A C 1
ATOM 797 O O . ASP A 1 101 ? -16.303 -12.756 8.117 1.00 92.25 101 ASP A O 1
ATOM 801 N N . SER A 1 102 ? -16.939 -10.827 9.066 1.00 94.06 102 SER A N 1
ATOM 802 C CA . SER A 1 102 ? -18.168 -10.681 8.281 1.00 94.06 102 SER A CA 1
ATOM 803 C C . SER A 1 102 ? -17.974 -9.987 6.932 1.00 94.06 102 SER A C 1
ATOM 805 O O . SER A 1 102 ? -18.877 -10.052 6.101 1.00 94.06 102 SER A O 1
ATOM 807 N N . GLU A 1 103 ? -16.835 -9.324 6.712 1.00 92.94 103 GLU A N 1
ATOM 808 C CA . GLU A 1 103 ? -16.564 -8.524 5.516 1.00 92.94 103 GLU A CA 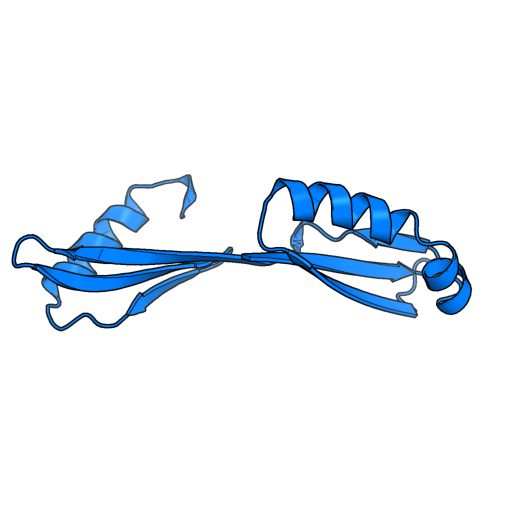1
ATOM 809 C C . GLU A 1 103 ? -15.633 -9.288 4.558 1.00 92.94 103 GLU A C 1
ATOM 811 O O . GLU A 1 103 ? -14.422 -9.312 4.781 1.00 92.94 103 GLU A O 1
ATOM 816 N N . PRO A 1 104 ? -16.138 -9.876 3.453 1.00 88.38 104 PRO A N 1
ATOM 817 C CA . PRO A 1 104 ? -15.325 -10.699 2.555 1.00 88.38 104 PRO A CA 1
ATOM 818 C C . PRO A 1 104 ? -14.155 -9.951 1.911 1.00 88.38 104 PRO A C 1
ATOM 820 O O . PRO A 1 104 ? -13.196 -10.579 1.482 1.00 88.38 104 PRO A O 1
ATOM 823 N N . ALA A 1 105 ? -14.227 -8.620 1.817 1.00 84.94 105 ALA A N 1
ATOM 824 C CA . ALA A 1 105 ? -13.131 -7.807 1.298 1.00 84.94 105 ALA A CA 1
ATOM 825 C C . ALA A 1 105 ? -11.933 -7.691 2.265 1.00 84.94 105 ALA A C 1
ATOM 827 O O . ALA A 1 105 ? -10.885 -7.183 1.863 1.00 84.94 105 ALA A O 1
ATOM 828 N N . LEU A 1 106 ? -12.091 -8.113 3.525 1.00 80.75 106 LEU A N 1
ATOM 829 C CA . LEU A 1 106 ? -11.073 -8.056 4.579 1.00 80.75 106 LEU A CA 1
ATOM 830 C C . LEU A 1 106 ? -10.516 -9.437 4.969 1.00 80.75 106 LEU A C 1
ATOM 832 O O . LEU A 1 106 ? -9.613 -9.489 5.807 1.00 80.75 106 LEU A O 1
ATOM 836 N N . VAL A 1 107 ? -11.040 -10.516 4.374 1.00 66.25 107 VAL A N 1
ATOM 837 C CA . VAL A 1 107 ? -10.666 -11.920 4.632 1.00 66.25 107 VAL A CA 1
ATOM 838 C C . VAL A 1 107 ? -9.735 -12.457 3.548 1.00 66.25 107 VAL A C 1
ATOM 840 O O . VAL A 1 107 ? -9.968 -12.163 2.354 1.00 66.25 107 VAL A O 1
#